Protein AF-A0A379F0K1-F1 (afdb_monomer_lite)

Structure (mmCIF, N/CA/C/O backbone):
data_AF-A0A379F0K1-F1
#
_entry.id   AF-A0A379F0K1-F1
#
loop_
_atom_site.group_PDB
_atom_site.id
_atom_site.type_symbol
_atom_site.label_atom_id
_atom_site.label_alt_id
_atom_site.label_comp_id
_atom_site.label_asym_id
_atom_site.label_entity_id
_atom_site.label_seq_id
_atom_site.pdbx_PDB_ins_code
_atom_site.Cartn_x
_atom_site.Cartn_y
_atom_site.Cartn_z
_atom_site.occupancy
_atom_site.B_iso_or_equiv
_atom_site.auth_seq_id
_atom_site.auth_comp_id
_atom_site.auth_asym_id
_atom_site.auth_atom_id
_atom_site.pdbx_PDB_model_num
ATOM 1 N N . MET A 1 1 ? 32.673 5.054 -20.042 1.00 87.50 1 MET A N 1
ATOM 2 C CA . MET A 1 1 ? 31.838 6.250 -19.763 1.00 87.50 1 MET A CA 1
ATOM 3 C C . MET A 1 1 ? 30.578 6.286 -20.615 1.00 87.50 1 MET A C 1
ATOM 5 O O . MET A 1 1 ? 29.523 6.553 -20.059 1.00 87.50 1 MET A O 1
ATOM 9 N N . GLU A 1 2 ? 30.652 5.997 -21.917 1.00 94.12 2 GLU A N 1
ATOM 10 C CA . GLU A 1 2 ? 29.467 6.034 -22.788 1.00 94.12 2 GLU A CA 1
ATOM 11 C C . GLU A 1 2 ? 28.452 4.917 -22.488 1.00 94.12 2 GLU A C 1
ATOM 13 O O . GLU A 1 2 ? 27.263 5.188 -22.360 1.00 94.12 2 GLU A O 1
ATOM 18 N N . GLU A 1 3 ? 28.918 3.692 -22.228 1.00 95.62 3 GLU A N 1
ATOM 19 C CA . GLU A 1 3 ? 28.054 2.576 -21.804 1.00 95.62 3 GLU A CA 1
ATOM 20 C C . GLU A 1 3 ? 27.286 2.878 -20.507 1.00 95.62 3 GLU A C 1
ATOM 22 O O . GLU A 1 3 ? 26.093 2.604 -20.407 1.00 95.62 3 GLU A O 1
ATOM 27 N N . LEU A 1 4 ? 27.942 3.523 -19.533 1.00 95.69 4 LEU A N 1
ATOM 28 C CA . LEU A 1 4 ? 27.299 3.949 -18.287 1.00 95.69 4 LEU A CA 1
ATOM 29 C C . LEU A 1 4 ? 26.197 4.988 -18.546 1.00 95.69 4 LEU A C 1
ATOM 31 O O . LEU A 1 4 ? 25.116 4.897 -17.970 1.00 95.69 4 LEU A O 1
ATOM 35 N N . ARG A 1 5 ? 26.445 5.965 -19.429 1.00 96.75 5 ARG A N 1
ATOM 36 C CA . ARG A 1 5 ? 25.437 6.971 -19.806 1.00 96.75 5 ARG A CA 1
ATOM 37 C C . ARG A 1 5 ? 24.227 6.327 -20.476 1.00 96.75 5 ARG A C 1
ATOM 39 O O . ARG A 1 5 ? 23.096 6.695 -20.158 1.00 96.75 5 ARG A O 1
ATOM 46 N N . LEU A 1 6 ? 24.459 5.355 -21.357 1.00 97.69 6 LEU A N 1
ATOM 47 C CA . LEU A 1 6 ? 23.393 4.607 -22.015 1.00 97.69 6 LEU A CA 1
ATOM 48 C C . LEU A 1 6 ? 22.556 3.817 -20.998 1.00 97.69 6 LEU A C 1
ATOM 50 O O . LEU A 1 6 ? 21.331 3.919 -21.017 1.00 97.69 6 LEU A O 1
ATOM 54 N N . ALA A 1 7 ? 23.204 3.105 -20.073 1.00 97.38 7 ALA A N 1
ATOM 55 C CA . ALA A 1 7 ? 22.525 2.330 -19.036 1.00 97.38 7 ALA A CA 1
ATOM 56 C C . ALA A 1 7 ? 21.668 3.212 -18.110 1.00 97.38 7 ALA A C 1
ATOM 58 O O . ALA A 1 7 ? 20.513 2.886 -17.837 1.00 97.38 7 ALA A O 1
ATOM 59 N N . ILE A 1 8 ? 22.190 4.368 -17.680 1.00 97.12 8 ILE A N 1
ATOM 60 C CA . ILE A 1 8 ? 21.437 5.330 -16.858 1.00 97.12 8 ILE A CA 1
ATOM 61 C C . ILE A 1 8 ? 20.188 5.819 -17.605 1.00 97.12 8 ILE A C 1
ATOM 63 O O . ILE A 1 8 ? 19.100 5.868 -17.030 1.00 97.12 8 ILE A O 1
ATOM 67 N N . ARG A 1 9 ? 20.313 6.146 -18.897 1.00 96.75 9 ARG A N 1
ATOM 68 C CA . ARG A 1 9 ? 19.177 6.588 -19.716 1.00 96.75 9 ARG A CA 1
ATOM 69 C C . ARG A 1 9 ? 18.109 5.501 -19.842 1.00 96.75 9 ARG A C 1
ATOM 71 O O . ARG A 1 9 ? 16.935 5.776 -19.604 1.00 96.75 9 ARG A O 1
ATOM 78 N N . GLN A 1 10 ? 18.520 4.272 -20.152 1.00 97.19 10 GLN A N 1
ATOM 79 C CA . GLN A 1 10 ? 17.616 3.124 -20.270 1.00 97.19 10 GLN A CA 1
ATOM 80 C C . GLN A 1 10 ? 16.883 2.827 -18.959 1.00 97.19 10 GLN A C 1
ATOM 82 O O . GLN A 1 10 ? 15.694 2.501 -18.983 1.00 97.19 10 GLN A O 1
ATOM 87 N N . TYR A 1 11 ? 17.559 2.981 -17.817 1.00 95.25 11 TYR A N 1
ATOM 88 C CA . TYR A 1 11 ? 16.940 2.849 -16.500 1.00 95.25 11 TYR A CA 1
ATOM 89 C C . TYR A 1 11 ? 15.809 3.868 -16.306 1.00 95.25 11 TYR A C 1
ATOM 91 O O . TYR A 1 11 ? 14.686 3.479 -15.988 1.00 95.25 11 TYR A O 1
ATOM 99 N N . PHE A 1 12 ? 16.060 5.158 -16.555 1.00 94.56 12 PHE A N 1
ATOM 100 C CA . PHE A 1 12 ? 15.032 6.192 -16.388 1.00 94.56 12 PHE A CA 1
ATOM 101 C C . PHE A 1 12 ? 13.875 6.052 -17.385 1.00 94.56 12 PHE A C 1
ATOM 103 O O . PHE A 1 12 ? 12.719 6.252 -17.009 1.00 94.56 12 PHE A O 1
ATOM 110 N N . GLU A 1 13 ? 14.155 5.669 -18.632 1.00 96.06 13 GLU A N 1
ATOM 111 C CA . GLU A 1 13 ? 13.120 5.402 -19.638 1.00 96.06 13 GLU A CA 1
ATOM 112 C C . GLU A 1 13 ? 12.238 4.211 -19.231 1.00 96.06 13 GLU A C 1
ATOM 114 O O . GLU A 1 13 ? 11.009 4.309 -19.272 1.00 96.06 13 GLU A O 1
ATOM 119 N N . SER A 1 14 ? 12.846 3.119 -18.758 1.00 94.38 14 SER A N 1
ATOM 120 C CA . SER A 1 14 ? 12.121 1.936 -18.274 1.00 94.38 14 SER A CA 1
ATOM 121 C C . SER A 1 14 ? 11.299 2.245 -17.026 1.00 94.38 14 SER A C 1
ATOM 123 O O . SER A 1 14 ? 10.134 1.856 -16.943 1.00 94.38 14 SER A O 1
ATOM 125 N N . ARG A 1 15 ? 11.867 3.007 -16.084 1.00 94.00 15 ARG A N 1
ATOM 126 C CA . ARG A 1 15 ? 11.174 3.461 -14.875 1.00 94.00 15 ARG A CA 1
ATOM 127 C C . ARG A 1 15 ? 9.948 4.302 -15.224 1.00 94.00 15 ARG A C 1
ATOM 129 O O . ARG A 1 15 ? 8.859 4.003 -14.746 1.00 94.00 15 ARG A O 1
ATOM 136 N N . LYS A 1 16 ? 10.092 5.300 -16.103 1.00 93.69 16 LYS A N 1
ATOM 137 C CA . LYS A 1 16 ? 8.974 6.144 -16.556 1.00 93.69 16 LYS A CA 1
ATOM 138 C C . LYS A 1 16 ? 7.898 5.326 -17.270 1.00 93.69 16 LYS A C 1
ATOM 140 O O . LYS A 1 16 ? 6.709 5.551 -17.059 1.00 93.69 16 LYS A O 1
ATOM 145 N N . LYS A 1 17 ? 8.303 4.359 -18.099 1.00 94.44 17 LYS A N 1
ATOM 146 C CA . LYS A 1 17 ? 7.371 3.443 -18.765 1.00 94.44 17 LYS A CA 1
ATOM 147 C C . LYS A 1 17 ? 6.559 2.641 -17.747 1.00 94.44 17 LYS A C 1
ATOM 149 O O . LYS A 1 17 ? 5.343 2.581 -17.884 1.00 94.44 17 LYS A O 1
ATOM 154 N N . LEU A 1 18 ? 7.205 2.080 -16.723 1.00 93.94 18 LEU A N 1
ATOM 155 C CA . LEU A 1 18 ? 6.517 1.341 -15.664 1.00 93.94 18 LEU A CA 1
ATOM 156 C C . LEU A 1 18 ? 5.562 2.239 -14.865 1.00 93.94 18 LEU A C 1
ATOM 158 O O . LEU A 1 18 ? 4.419 1.846 -14.656 1.00 93.94 18 LEU A O 1
ATOM 162 N N . GLN A 1 19 ? 5.979 3.456 -14.495 1.00 92.25 19 GLN A N 1
ATOM 163 C CA . GLN A 1 19 ? 5.101 4.423 -13.815 1.00 92.25 19 GLN A CA 1
ATOM 164 C C . GLN A 1 19 ? 3.834 4.692 -14.637 1.00 92.25 19 GLN A C 1
ATOM 166 O O . GLN A 1 19 ? 2.724 4.587 -14.122 1.00 92.25 19 GLN A O 1
ATOM 171 N N . ASN A 1 20 ? 3.991 4.948 -15.938 1.00 92.06 20 ASN A N 1
ATOM 172 C CA . ASN A 1 20 ? 2.857 5.142 -16.839 1.00 92.06 20 ASN A CA 1
ATOM 173 C C . ASN A 1 20 ? 1.964 3.899 -16.934 1.00 92.06 20 ASN A C 1
ATOM 175 O O . ASN A 1 20 ? 0.748 4.042 -17.016 1.00 92.06 20 ASN A O 1
ATOM 179 N N . CYS A 1 21 ? 2.531 2.690 -16.937 1.00 91.56 21 CYS A N 1
ATOM 180 C CA . CYS A 1 21 ? 1.727 1.470 -16.933 1.00 91.56 21 CYS A CA 1
ATOM 181 C C . CYS A 1 21 ? 0.864 1.384 -15.671 1.00 91.56 21 CYS A C 1
ATOM 183 O O . CYS A 1 21 ? -0.341 1.210 -15.798 1.00 91.56 21 CYS A O 1
ATOM 185 N N . LEU A 1 22 ? 1.455 1.559 -14.484 1.00 91.50 22 LEU A N 1
ATOM 186 C CA . LEU A 1 22 ? 0.751 1.450 -13.199 1.00 91.50 22 LEU A CA 1
ATOM 187 C C . LEU A 1 22 ? -0.385 2.471 -13.056 1.00 91.50 22 LEU A C 1
ATOM 189 O O . LEU A 1 22 ? -1.445 2.136 -12.537 1.00 91.50 22 LEU A O 1
ATOM 193 N N . LEU A 1 23 ? -0.193 3.696 -13.554 1.00 87.81 23 LEU A N 1
ATOM 194 C CA . LEU A 1 23 ? -1.220 4.745 -13.527 1.00 87.81 23 LEU A CA 1
ATOM 195 C C . LEU A 1 23 ? -2.458 4.417 -14.374 1.00 87.81 23 LEU A C 1
ATOM 197 O O . LEU A 1 23 ? -3.533 4.932 -14.089 1.00 87.81 23 LEU A O 1
ATOM 201 N N . ASN A 1 24 ? -2.318 3.571 -15.396 1.00 87.50 24 ASN A N 1
ATOM 202 C CA . ASN A 1 24 ? -3.386 3.254 -16.346 1.00 87.50 24 ASN A CA 1
ATOM 203 C C . ASN A 1 24 ? -4.020 1.870 -16.114 1.00 87.50 24 ASN A C 1
ATOM 205 O O . ASN A 1 24 ? -4.763 1.386 -16.968 1.00 87.50 24 ASN A O 1
ATOM 209 N N . ILE A 1 25 ? -3.713 1.198 -14.999 1.00 87.56 25 ILE A N 1
ATOM 210 C CA . ILE A 1 25 ? -4.288 -0.118 -14.699 1.00 87.56 25 ILE A CA 1
ATOM 211 C C . ILE A 1 25 ? -5.760 0.028 -14.307 1.00 87.56 25 ILE A C 1
ATOM 213 O O . ILE A 1 25 ? -6.097 0.633 -13.294 1.00 87.56 25 ILE A O 1
ATOM 217 N N . GLU A 1 26 ? -6.640 -0.621 -15.072 1.00 81.94 26 GLU A N 1
ATOM 218 C CA . GLU A 1 26 ? -8.037 -0.825 -14.692 1.00 81.94 26 GLU A CA 1
ATOM 219 C C . GLU A 1 26 ? -8.163 -2.095 -13.829 1.00 81.94 26 GLU A C 1
ATOM 221 O O . GLU A 1 26 ? -8.203 -3.228 -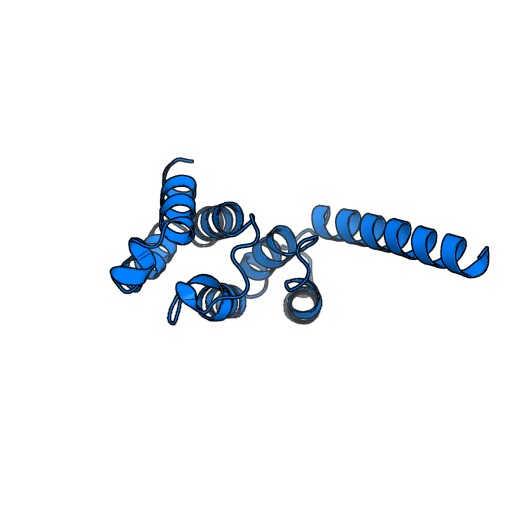14.326 1.00 81.94 26 GLU A O 1
ATOM 226 N N . THR A 1 27 ? -8.253 -1.918 -12.510 1.00 75.25 27 THR A N 1
ATOM 227 C CA . THR A 1 27 ? -8.289 -3.013 -11.516 1.00 75.25 27 THR A CA 1
ATOM 228 C C . THR A 1 27 ? -9.480 -3.966 -11.684 1.00 75.25 27 THR A C 1
ATOM 230 O O . THR A 1 27 ? -9.401 -5.134 -11.302 1.00 75.25 27 THR A O 1
ATOM 233 N N . ASN A 1 28 ? -10.560 -3.513 -12.326 1.00 73.81 28 ASN A N 1
ATOM 234 C CA . ASN A 1 28 ? -11.774 -4.301 -12.564 1.00 73.81 28 ASN A CA 1
ATOM 235 C C . ASN A 1 28 ? -11.638 -5.353 -13.682 1.00 73.81 28 ASN A C 1
ATOM 237 O O . ASN A 1 28 ? -12.473 -6.251 -13.764 1.00 73.81 28 ASN A O 1
ATOM 241 N N . LYS A 1 29 ? -10.626 -5.245 -14.554 1.00 69.56 29 LYS A N 1
ATOM 242 C CA . LYS A 1 29 ? -10.467 -6.098 -15.752 1.00 69.56 29 LYS A CA 1
ATOM 243 C C . LYS A 1 29 ? -9.196 -6.952 -15.745 1.00 69.56 29 LYS A C 1
ATOM 245 O O . LYS A 1 29 ? -8.906 -7.617 -16.736 1.00 69.56 29 LYS A O 1
ATOM 250 N N . THR A 1 30 ? -8.430 -6.920 -14.658 1.00 74.81 30 THR A N 1
ATOM 251 C CA . THR A 1 30 ? -7.091 -7.521 -14.599 1.00 74.81 30 THR A CA 1
ATOM 252 C C . THR A 1 30 ? -7.099 -8.836 -13.818 1.00 74.81 30 THR A C 1
ATOM 254 O O . THR A 1 30 ? -7.839 -8.970 -12.843 1.00 74.81 30 THR A O 1
ATOM 257 N N . ASP A 1 31 ? -6.258 -9.796 -14.221 1.00 81.12 31 ASP A N 1
ATOM 258 C CA . ASP A 1 31 ? -5.956 -10.973 -13.398 1.00 81.12 31 ASP A CA 1
ATOM 259 C C . ASP A 1 31 ? -5.296 -10.517 -12.091 1.00 81.12 31 ASP A C 1
ATOM 261 O O . ASP A 1 31 ? -4.127 -10.119 -12.049 1.00 81.12 31 ASP A O 1
ATOM 265 N N . LYS A 1 32 ? -6.090 -10.539 -11.020 1.00 82.88 32 LYS A N 1
ATOM 266 C CA . LYS A 1 32 ? -5.701 -10.011 -9.715 1.00 82.88 32 LYS A CA 1
ATOM 267 C C . LYS A 1 32 ? -4.536 -10.783 -9.099 1.00 82.88 32 LYS A C 1
ATOM 269 O O . LYS A 1 32 ? -3.727 -10.167 -8.411 1.00 82.88 32 LYS A O 1
ATOM 274 N N . ALA A 1 33 ? -4.425 -12.089 -9.352 1.00 80.75 33 ALA A N 1
ATOM 275 C CA . ALA A 1 33 ? -3.386 -12.920 -8.752 1.00 80.75 33 ALA A CA 1
ATOM 276 C C . ALA A 1 33 ? -2.012 -12.587 -9.350 1.00 80.75 33 ALA A C 1
ATOM 278 O O . ALA A 1 33 ? -1.114 -12.160 -8.622 1.00 80.75 33 ALA A O 1
ATOM 279 N N . ALA A 1 34 ? -1.885 -12.663 -10.677 1.00 83.44 34 ALA A N 1
ATOM 280 C CA . ALA A 1 34 ? -0.637 -12.359 -11.382 1.00 83.44 34 ALA A CA 1
ATOM 281 C C . ALA A 1 34 ? -0.186 -10.899 -11.183 1.00 83.44 34 ALA A C 1
ATOM 283 O O . ALA A 1 34 ? 1.008 -10.612 -11.030 1.00 83.44 34 ALA A O 1
ATOM 284 N N . LEU A 1 35 ? -1.143 -9.963 -11.150 1.00 88.00 35 LEU A N 1
ATOM 285 C CA . LEU A 1 35 ? -0.840 -8.567 -10.858 1.00 88.00 35 LEU A CA 1
ATOM 286 C C . LEU A 1 35 ? -0.329 -8.405 -9.420 1.00 88.00 35 LEU A C 1
ATOM 288 O O . LEU A 1 35 ? 0.689 -7.747 -9.228 1.00 88.00 35 LEU A O 1
ATOM 292 N N . SER A 1 36 ? -0.960 -9.041 -8.427 1.00 89.25 36 SER A N 1
ATOM 293 C CA . SER A 1 36 ? -0.530 -8.926 -7.026 1.00 89.25 36 SER A CA 1
ATOM 294 C C . SER A 1 36 ? 0.916 -9.381 -6.800 1.00 89.25 36 SER A C 1
ATOM 296 O O . SER A 1 36 ? 1.682 -8.665 -6.158 1.00 89.25 36 SER A O 1
ATOM 298 N N . GLU A 1 37 ? 1.336 -10.500 -7.399 1.00 90.62 37 GLU A N 1
ATOM 299 C CA . GLU A 1 37 ? 2.724 -10.977 -7.317 1.00 90.62 37 GLU A CA 1
ATOM 300 C C . GLU A 1 37 ? 3.708 -9.959 -7.902 1.00 90.62 37 GLU A C 1
ATOM 302 O O . GLU A 1 37 ? 4.748 -9.671 -7.309 1.00 90.62 37 GLU A O 1
ATOM 307 N N . SER A 1 38 ? 3.349 -9.355 -9.037 1.00 91.81 38 SER A N 1
ATOM 308 C CA . SER A 1 38 ? 4.170 -8.336 -9.695 1.00 91.81 38 SER A CA 1
ATOM 309 C C . SER A 1 38 ? 4.287 -7.059 -8.856 1.00 91.81 38 SER A C 1
ATOM 311 O O . SER A 1 38 ? 5.367 -6.475 -8.766 1.00 91.81 38 SER A O 1
ATOM 313 N N . LEU A 1 39 ? 3.197 -6.632 -8.210 1.00 94.19 39 LEU A N 1
ATOM 314 C CA . LEU A 1 39 ? 3.178 -5.446 -7.349 1.00 94.19 39 LEU A CA 1
ATOM 315 C C . LEU A 1 39 ? 4.062 -5.629 -6.108 1.00 94.19 39 LEU A C 1
ATOM 317 O O . LEU A 1 39 ? 4.780 -4.706 -5.724 1.00 94.19 39 LEU A O 1
ATOM 321 N N . LEU A 1 40 ? 4.099 -6.831 -5.526 1.00 92.12 40 LEU A N 1
ATOM 322 C CA . LEU A 1 40 ? 4.963 -7.141 -4.379 1.00 92.12 40 LEU A CA 1
ATOM 323 C C . LEU A 1 40 ? 6.460 -7.048 -4.686 1.00 92.12 40 LEU A C 1
ATOM 325 O O . LEU A 1 40 ? 7.258 -6.796 -3.782 1.00 92.12 40 LEU A O 1
ATOM 329 N N . LEU A 1 41 ? 6.861 -7.227 -5.945 1.00 91.50 41 LEU A N 1
ATOM 330 C CA . LEU A 1 41 ? 8.259 -7.059 -6.347 1.00 91.50 41 LEU A CA 1
ATOM 331 C C . LEU A 1 41 ? 8.689 -5.588 -6.328 1.00 91.50 41 LEU A C 1
ATOM 333 O O . LEU A 1 41 ? 9.858 -5.299 -6.071 1.00 91.50 41 LEU A O 1
ATOM 337 N N . ILE A 1 42 ? 7.758 -4.666 -6.586 1.00 91.94 42 ILE A N 1
ATOM 338 C CA . ILE A 1 42 ? 8.056 -3.238 -6.764 1.00 91.94 42 ILE A CA 1
ATOM 339 C C . ILE A 1 42 ? 7.622 -2.362 -5.590 1.00 91.94 42 ILE A C 1
ATOM 341 O O . ILE A 1 42 ? 8.129 -1.253 -5.473 1.00 91.94 42 ILE A O 1
ATOM 345 N N . ILE A 1 43 ? 6.761 -2.850 -4.689 1.00 90.50 43 ILE A N 1
ATOM 346 C CA . ILE A 1 43 ? 6.282 -2.093 -3.515 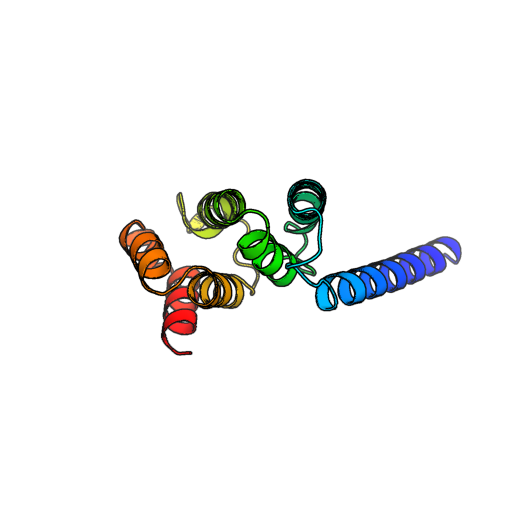1.00 90.50 43 ILE A CA 1
ATOM 347 C C . ILE A 1 43 ? 7.423 -1.607 -2.609 1.00 90.50 43 ILE A C 1
ATOM 349 O O . ILE A 1 43 ? 7.294 -0.643 -1.875 1.00 90.50 43 ILE A O 1
ATOM 353 N N . ASN A 1 44 ? 8.579 -2.263 -2.684 1.00 86.06 44 ASN A N 1
ATOM 354 C CA . ASN A 1 44 ? 9.769 -1.924 -1.916 1.00 86.06 44 ASN A CA 1
ATOM 355 C C . ASN A 1 44 ? 10.612 -0.786 -2.529 1.00 86.06 44 ASN A C 1
ATOM 357 O O . ASN A 1 44 ? 11.578 -0.332 -1.902 1.00 86.06 44 ASN A O 1
ATOM 361 N N . ASP A 1 45 ? 10.305 -0.358 -3.750 1.00 88.31 45 ASP A N 1
ATOM 362 C CA . ASP A 1 45 ? 10.950 0.771 -4.409 1.00 88.31 45 ASP A CA 1
ATOM 363 C C . ASP A 1 45 ? 10.125 2.037 -4.156 1.00 88.31 45 ASP A C 1
ATOM 365 O O . ASP A 1 45 ? 8.973 2.137 -4.570 1.00 88.31 45 ASP A O 1
ATOM 369 N N . SER A 1 46 ? 10.748 3.038 -3.532 1.00 85.25 46 SER A N 1
ATOM 370 C CA . SER A 1 46 ? 10.104 4.309 -3.163 1.00 85.25 46 SER A CA 1
ATOM 371 C C . SER A 1 46 ? 9.569 5.116 -4.352 1.00 85.25 46 SER A C 1
ATOM 373 O O . SER A 1 46 ? 8.983 6.168 -4.172 1.00 85.25 46 SER A O 1
ATOM 375 N N . SER A 1 47 ? 9.853 4.703 -5.584 1.00 87.31 47 SER A N 1
ATOM 376 C CA . SER A 1 47 ? 9.327 5.319 -6.805 1.00 87.31 47 SER A CA 1
ATOM 377 C C . SER A 1 47 ? 7.941 4.816 -7.192 1.00 87.31 47 SER A C 1
ATOM 379 O O . SER A 1 47 ? 7.332 5.378 -8.108 1.00 87.31 47 SER A O 1
ATOM 381 N N . PHE A 1 48 ? 7.538 3.692 -6.604 1.00 91.44 48 PHE A N 1
ATOM 382 C CA . PHE A 1 48 ? 6.361 2.916 -6.966 1.00 91.44 48 PHE A CA 1
ATOM 383 C C . PHE A 1 48 ? 5.544 2.489 -5.747 1.00 91.44 48 PHE A C 1
ATOM 385 O O . PHE A 1 48 ? 4.480 1.918 -5.941 1.00 91.44 48 PHE A O 1
ATOM 392 N N . GLU A 1 49 ? 6.035 2.726 -4.532 1.00 91.44 49 GLU A N 1
ATOM 393 C CA . GLU A 1 49 ? 5.512 2.171 -3.285 1.00 91.44 49 GLU A CA 1
ATOM 394 C C . GLU A 1 49 ? 4.026 2.482 -3.073 1.00 91.44 49 GLU A C 1
ATOM 396 O O . GLU A 1 49 ? 3.232 1.539 -3.055 1.00 91.44 49 GLU A O 1
ATOM 401 N N . ALA A 1 50 ? 3.623 3.756 -3.040 1.00 92.19 50 ALA A N 1
ATOM 402 C CA . ALA A 1 50 ? 2.225 4.164 -2.894 1.00 92.19 50 ALA A CA 1
ATOM 403 C C . ALA A 1 50 ? 1.351 3.574 -3.996 1.00 92.19 50 ALA A C 1
ATOM 405 O O . ALA A 1 50 ? 0.376 2.883 -3.717 1.00 92.19 50 ALA A O 1
ATOM 406 N N . LYS A 1 51 ? 1.736 3.755 -5.267 1.00 94.00 51 LYS A N 1
ATOM 407 C CA . LYS A 1 51 ? 0.899 3.276 -6.376 1.00 94.00 51 LYS A CA 1
ATOM 408 C C . LYS A 1 51 ? 0.787 1.751 -6.404 1.00 94.00 51 LYS A C 1
ATOM 410 O O . LYS A 1 51 ? -0.260 1.209 -6.751 1.00 94.00 51 LYS A O 1
ATOM 415 N N . ALA A 1 52 ? 1.856 1.038 -6.057 1.00 94.38 52 ALA A N 1
ATOM 416 C CA . ALA A 1 52 ? 1.833 -0.414 -5.957 1.00 94.38 52 ALA A CA 1
ATOM 417 C C . ALA A 1 52 ? 0.970 -0.878 -4.779 1.00 94.38 52 ALA A C 1
ATOM 419 O O . ALA A 1 52 ? 0.256 -1.872 -4.907 1.00 94.38 52 ALA A O 1
ATOM 420 N N . PHE A 1 53 ? 1.006 -0.149 -3.663 1.00 95.00 53 PHE A N 1
ATOM 421 C CA . PHE A 1 53 ? 0.169 -0.401 -2.500 1.00 95.00 53 PHE A CA 1
ATOM 422 C C . PHE A 1 53 ? -1.319 -0.163 -2.785 1.00 95.00 53 PHE A C 1
ATOM 424 O O . PHE A 1 53 ? -2.123 -1.056 -2.524 1.00 95.00 53 PHE A O 1
ATOM 431 N N . GLU A 1 54 ? -1.680 0.969 -3.393 1.00 95.38 54 GLU A N 1
ATOM 432 C CA . GLU A 1 54 ? -3.040 1.290 -3.850 1.00 95.38 54 GLU A CA 1
ATOM 433 C C . GLU A 1 54 ? -3.609 0.158 -4.719 1.00 95.38 54 GLU A C 1
ATOM 435 O O . GLU A 1 54 ? -4.687 -0.386 -4.469 1.00 95.38 54 GLU A O 1
ATOM 440 N N . LEU A 1 55 ? -2.842 -0.276 -5.725 1.00 94.88 55 LEU A N 1
ATOM 441 C CA . LEU A 1 55 ? -3.252 -1.370 -6.601 1.00 94.88 55 LEU A CA 1
ATOM 442 C C . LEU A 1 55 ? -3.373 -2.697 -5.838 1.00 94.88 55 LEU A C 1
ATOM 444 O O . LEU A 1 55 ? -4.312 -3.456 -6.091 1.00 94.88 55 LEU A O 1
ATOM 448 N N . LEU A 1 56 ? -2.483 -2.961 -4.875 1.00 95.25 56 LEU A N 1
ATOM 449 C CA . LEU A 1 56 ? -2.576 -4.136 -4.009 1.00 95.25 56 LEU A CA 1
ATOM 450 C C . LEU A 1 56 ? -3.844 -4.121 -3.156 1.00 95.25 56 LEU A C 1
ATOM 452 O O . LEU A 1 56 ? -4.450 -5.178 -3.009 1.00 95.25 56 LEU A O 1
ATOM 456 N N . LEU A 1 57 ? -4.311 -2.970 -2.665 1.00 95.31 57 LEU A N 1
ATOM 457 C CA . LEU A 1 57 ? -5.585 -2.879 -1.937 1.00 95.31 57 LEU A CA 1
ATOM 458 C C . LEU A 1 57 ? -6.764 -3.368 -2.794 1.00 95.31 57 LEU A C 1
ATOM 460 O O . LEU A 1 57 ? -7.652 -4.057 -2.290 1.00 95.31 57 LEU A O 1
ATOM 464 N N . HIS A 1 58 ? -6.749 -3.093 -4.102 1.00 92.56 58 HIS A N 1
ATOM 465 C CA . HIS A 1 58 ? -7.789 -3.541 -5.034 1.00 92.56 58 HIS A CA 1
ATOM 466 C C . HIS A 1 58 ? -7.659 -5.006 -5.482 1.00 92.56 58 HIS A C 1
ATOM 468 O O . HIS A 1 58 ? -8.669 -5.669 -5.773 1.00 92.56 58 HIS A O 1
ATOM 474 N N . THR A 1 59 ? -6.430 -5.512 -5.603 1.00 92.06 59 THR A N 1
ATOM 475 C CA . THR A 1 59 ? -6.174 -6.863 -6.125 1.00 92.06 59 THR A CA 1
ATOM 476 C C . THR A 1 59 ? -6.075 -7.918 -5.031 1.00 92.06 59 THR A C 1
ATOM 478 O O . THR A 1 59 ? -6.526 -9.041 -5.238 1.00 92.06 59 THR A O 1
ATOM 481 N N . ASN A 1 60 ? -5.489 -7.571 -3.884 1.00 93.81 60 ASN A N 1
ATOM 482 C CA . ASN A 1 60 ? -5.209 -8.461 -2.761 1.00 93.81 60 ASN A CA 1
ATOM 483 C C . ASN A 1 60 ? -5.089 -7.663 -1.443 1.00 93.81 60 ASN A C 1
ATOM 485 O O . ASN A 1 60 ? -3.994 -7.392 -0.942 1.00 93.81 60 ASN A O 1
ATOM 489 N N . ALA A 1 61 ? -6.240 -7.286 -0.882 1.00 93.88 61 ALA A N 1
ATOM 490 C CA . ALA A 1 61 ? -6.315 -6.463 0.324 1.00 93.88 61 ALA A CA 1
ATOM 491 C C . ALA A 1 61 ? -5.629 -7.099 1.545 1.00 93.88 61 ALA A C 1
ATOM 493 O O . ALA A 1 61 ? -5.050 -6.382 2.359 1.00 93.88 61 ALA A O 1
ATOM 494 N N . ASP A 1 62 ? -5.666 -8.427 1.681 1.00 94.44 62 ASP A N 1
ATOM 495 C CA . ASP A 1 62 ? -5.034 -9.125 2.806 1.00 94.44 62 ASP A CA 1
ATOM 496 C C . ASP A 1 62 ? -3.514 -8.960 2.783 1.00 94.44 62 ASP A C 1
ATOM 498 O O . ASP A 1 62 ? -2.881 -8.711 3.812 1.00 94.44 62 ASP A O 1
ATOM 502 N N . GLU A 1 63 ? -2.926 -9.021 1.593 1.00 94.12 63 GLU A N 1
ATOM 503 C CA . GLU A 1 63 ? -1.499 -8.821 1.415 1.00 94.12 63 GLU A CA 1
ATOM 504 C C . GLU A 1 63 ? -1.096 -7.350 1.611 1.00 94.12 63 GLU A C 1
ATOM 506 O O . GLU A 1 63 ? -0.092 -7.079 2.270 1.00 94.12 63 GLU A O 1
ATOM 511 N N . ALA A 1 64 ? -1.910 -6.391 1.155 1.00 95.25 64 ALA A N 1
ATOM 512 C CA . ALA A 1 64 ? -1.706 -4.973 1.462 1.00 95.25 64 ALA A CA 1
ATOM 513 C C . ALA A 1 64 ? -1.746 -4.717 2.983 1.00 95.25 64 ALA A C 1
ATOM 515 O O . ALA A 1 64 ? -0.828 -4.119 3.552 1.00 95.25 64 ALA A O 1
ATOM 516 N N . LYS A 1 65 ? -2.756 -5.259 3.682 1.00 95.44 65 LYS A N 1
ATOM 517 C CA . LYS A 1 65 ? -2.865 -5.210 5.151 1.00 95.44 65 LYS A CA 1
ATOM 518 C C . LYS A 1 65 ? -1.633 -5.798 5.827 1.00 95.44 65 LYS A C 1
ATOM 520 O O . LYS A 1 65 ? -1.129 -5.220 6.791 1.00 95.44 65 LYS A O 1
ATOM 525 N N . ARG A 1 66 ? -1.141 -6.939 5.343 1.00 93.12 66 ARG A N 1
ATOM 526 C CA . ARG A 1 66 ? 0.070 -7.578 5.865 1.00 93.12 66 ARG A CA 1
ATOM 527 C C . ARG A 1 66 ? 1.296 -6.691 5.656 1.00 93.12 66 ARG A C 1
ATOM 529 O O . ARG A 1 66 ? 2.073 -6.516 6.592 1.00 93.12 66 ARG A O 1
ATOM 536 N N . HIS A 1 67 ? 1.448 -6.112 4.468 1.00 91.81 67 HIS A N 1
ATOM 537 C CA . HIS A 1 67 ? 2.581 -5.265 4.112 1.00 91.81 67 HIS A CA 1
ATOM 538 C C . HIS A 1 67 ? 2.676 -4.025 5.010 1.00 91.81 67 HIS A C 1
ATOM 540 O O . HIS A 1 67 ? 3.689 -3.833 5.685 1.00 91.81 67 HIS A O 1
ATOM 546 N N . ILE A 1 68 ? 1.613 -3.215 5.080 1.00 91.88 68 ILE A N 1
ATOM 547 C CA . ILE A 1 68 ? 1.636 -1.975 5.870 1.00 91.88 68 ILE A CA 1
ATOM 548 C C . ILE A 1 68 ? 1.844 -2.262 7.362 1.00 91.88 68 ILE A C 1
ATOM 550 O O . ILE A 1 68 ? 2.597 -1.565 8.042 1.00 91.88 68 ILE A O 1
ATOM 554 N N . ASN A 1 69 ? 1.276 -3.359 7.869 1.00 90.69 69 ASN A N 1
ATOM 555 C CA . ASN A 1 69 ? 1.523 -3.784 9.239 1.00 90.69 69 ASN A CA 1
ATOM 556 C C . ASN A 1 69 ? 2.991 -4.138 9.473 1.00 90.69 69 ASN A C 1
ATOM 558 O O . ASN A 1 69 ? 3.617 -3.544 10.346 1.00 90.69 69 ASN A O 1
ATOM 562 N N . LEU A 1 70 ? 3.560 -5.057 8.695 1.00 87.81 70 LEU A N 1
ATOM 563 C CA . LEU A 1 70 ? 4.920 -5.545 8.931 1.00 87.81 70 LEU A CA 1
ATOM 564 C C . LEU A 1 70 ? 5.977 -4.447 8.784 1.00 87.81 70 LEU A C 1
ATOM 566 O O . LEU A 1 70 ? 6.884 -4.355 9.610 1.00 87.81 70 LEU A O 1
ATOM 570 N N . PHE A 1 71 ? 5.863 -3.610 7.754 1.00 87.12 71 PHE A N 1
ATOM 571 C CA . PHE A 1 71 ? 6.915 -2.649 7.427 1.00 87.12 71 PHE A CA 1
ATOM 572 C C . PHE A 1 71 ? 6.728 -1.292 8.104 1.00 87.12 71 PHE A C 1
ATOM 574 O O . PHE A 1 71 ? 7.725 -0.672 8.466 1.00 87.12 71 PHE A O 1
ATOM 581 N N . TYR A 1 72 ? 5.488 -0.866 8.376 1.00 88.44 72 TYR A N 1
ATOM 582 C CA . TYR A 1 72 ? 5.202 0.500 8.835 1.00 88.44 72 TYR A CA 1
ATOM 583 C C . TYR A 1 72 ? 4.583 0.583 10.222 1.00 88.44 72 TYR A C 1
ATOM 585 O O . TYR A 1 72 ? 5.011 1.414 11.024 1.00 88.44 72 TYR A O 1
ATOM 593 N N . LEU A 1 73 ? 3.712 -0.355 10.608 1.00 89.00 73 LEU A N 1
ATOM 594 C CA . LEU A 1 73 ? 2.902 -0.180 11.822 1.00 89.00 73 LEU A CA 1
ATOM 595 C C . LEU A 1 73 ? 3.240 -1.102 13.010 1.00 89.00 73 LEU A C 1
ATOM 597 O O . LEU A 1 73 ? 3.110 -0.669 14.148 1.00 89.00 73 LEU A O 1
ATOM 601 N N . GLN A 1 74 ? 3.734 -2.326 12.798 1.00 87.62 74 GLN A N 1
ATOM 602 C CA . GLN A 1 74 ? 4.066 -3.303 13.854 1.00 87.62 74 GLN A CA 1
ATOM 603 C C . GLN A 1 74 ? 5.532 -3.242 14.302 1.00 87.62 74 GLN A C 1
ATOM 605 O O . GLN A 1 74 ? 6.410 -2.903 13.516 1.00 87.62 74 GLN A O 1
ATOM 610 N N . GLY A 1 75 ? 5.817 -3.622 15.549 1.00 86.19 75 GLY A N 1
ATOM 611 C CA . GLY A 1 75 ? 7.173 -3.586 16.112 1.00 86.19 75 GLY A CA 1
ATOM 612 C C . GLY A 1 75 ? 7.615 -2.181 16.536 1.00 86.19 75 GLY A C 1
ATOM 613 O O . GLY A 1 75 ? 6.830 -1.237 16.481 1.00 86.19 75 GLY A O 1
ATOM 614 N N . SER A 1 76 ? 8.868 -2.044 16.980 1.00 85.50 76 SER A N 1
ATOM 615 C CA . SER A 1 76 ? 9.409 -0.762 17.451 1.00 85.50 76 SER A CA 1
ATOM 616 C C . SER A 1 76 ? 9.601 0.202 16.273 1.00 85.50 76 SER A C 1
ATOM 618 O O . SER A 1 76 ? 10.395 -0.096 15.376 1.00 85.50 76 SER A O 1
ATOM 620 N N . PRO A 1 77 ? 8.921 1.364 16.251 1.00 83.25 77 PRO A N 1
ATOM 621 C CA . PRO A 1 77 ? 9.074 2.332 15.171 1.00 83.25 77 PRO A CA 1
ATOM 622 C C . PRO A 1 77 ? 10.502 2.884 15.093 1.00 83.25 77 PRO A C 1
ATOM 624 O O . PRO A 1 77 ? 11.000 3.128 14.003 1.00 83.25 77 PRO A O 1
ATOM 627 N N . GLN A 1 78 ? 11.223 2.978 16.213 1.00 82.19 78 GLN A N 1
ATOM 628 C CA . GLN A 1 78 ? 12.611 3.456 16.240 1.00 82.19 78 GLN A CA 1
ATOM 629 C C . GLN A 1 78 ? 13.588 2.543 15.479 1.00 82.19 78 GLN A C 1
ATOM 631 O O . GLN A 1 78 ? 14.674 2.980 15.108 1.00 82.19 78 GLN A O 1
ATOM 636 N N . GLN A 1 79 ? 13.221 1.279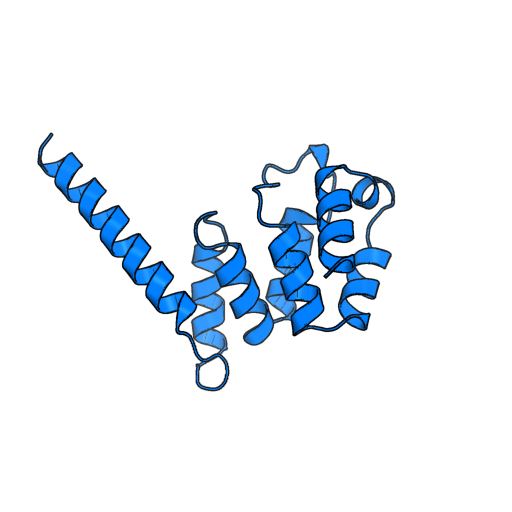 15.254 1.00 83.31 79 GLN A N 1
ATOM 637 C CA . GLN A 1 79 ? 14.050 0.291 14.558 1.00 83.31 79 GLN A CA 1
ATOM 638 C C . GLN A 1 79 ? 13.732 0.190 13.060 1.00 83.31 79 GLN A C 1
ATOM 640 O O . GLN A 1 79 ? 14.365 -0.590 12.345 1.00 83.31 79 GLN A O 1
ATOM 645 N N . LYS A 1 80 ? 12.752 0.952 12.565 1.00 75.81 80 LYS A N 1
ATOM 646 C CA . LYS A 1 80 ? 12.306 0.852 11.176 1.00 75.81 80 LYS A CA 1
ATOM 647 C C . LYS A 1 80 ? 13.203 1.663 10.261 1.00 75.81 80 LYS A C 1
ATOM 649 O O . LYS A 1 80 ? 13.413 2.856 10.446 1.00 75.81 80 LYS A O 1
ATOM 654 N N . THR A 1 81 ? 13.688 1.001 9.218 1.00 66.50 81 THR A N 1
ATOM 655 C CA . THR A 1 81 ? 14.484 1.615 8.148 1.00 66.50 81 THR A CA 1
ATOM 656 C C . THR A 1 81 ? 13.636 2.415 7.159 1.00 66.50 81 THR A C 1
ATOM 658 O O . THR A 1 81 ? 14.186 3.175 6.361 1.00 66.50 81 THR A O 1
ATOM 661 N N . ARG A 1 82 ? 12.306 2.257 7.195 1.00 62.16 82 ARG A N 1
ATOM 662 C CA . ARG A 1 82 ? 11.363 2.906 6.285 1.00 62.16 82 ARG A CA 1
ATOM 663 C C . ARG A 1 82 ? 10.306 3.710 7.029 1.00 62.16 82 ARG A C 1
ATOM 665 O O . ARG A 1 82 ? 9.353 3.164 7.564 1.00 62.16 82 ARG A O 1
ATOM 672 N N . PHE A 1 83 ? 10.468 5.023 6.948 1.00 64.38 83 PHE A N 1
ATOM 673 C CA . PHE A 1 83 ? 9.380 6.001 6.970 1.00 64.38 83 PHE A CA 1
ATOM 674 C C . PHE A 1 83 ? 9.575 6.938 5.778 1.00 64.38 83 PHE A C 1
ATOM 676 O O . PHE A 1 83 ? 9.683 8.154 5.921 1.00 64.38 83 PHE A O 1
ATOM 683 N N . LYS A 1 84 ? 9.781 6.360 4.590 1.00 58.72 84 LYS A N 1
ATOM 684 C CA . LYS A 1 84 ? 9.941 7.156 3.377 1.00 58.72 84 LYS A CA 1
ATOM 685 C C . LYS A 1 84 ? 8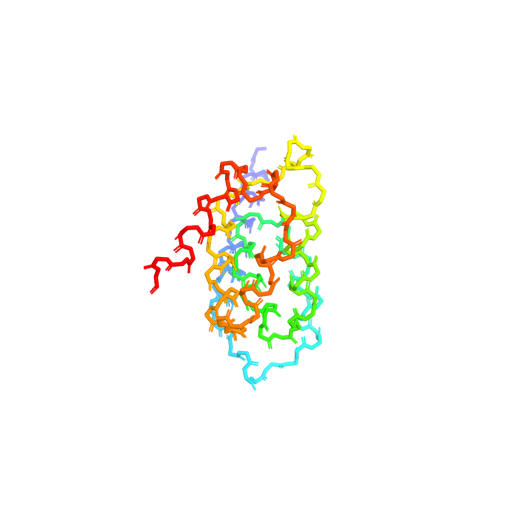.559 7.630 2.947 1.00 58.72 84 LYS A C 1
ATOM 687 O O . LYS A 1 84 ? 7.843 6.852 2.350 1.00 58.72 84 LYS A O 1
ATOM 692 N N . GLY A 1 85 ? 8.220 8.861 3.322 1.00 61.62 85 GLY A N 1
ATOM 693 C CA . GLY A 1 85 ? 7.367 9.841 2.629 1.00 61.62 85 GLY A CA 1
ATOM 694 C C . GLY A 1 85 ? 6.028 9.458 1.987 1.00 61.62 85 GLY A C 1
ATOM 695 O O . GLY A 1 85 ? 5.459 10.336 1.361 1.00 61.62 85 GLY A O 1
ATOM 696 N N . GLU A 1 86 ? 5.552 8.221 2.080 1.00 84.88 86 GLU A N 1
ATOM 697 C CA . GLU A 1 86 ? 4.304 7.793 1.437 1.00 84.88 86 GLU A CA 1
ATOM 698 C C . GLU A 1 86 ? 3.388 7.024 2.397 1.00 84.88 86 GLU A C 1
ATOM 700 O O . GLU A 1 86 ? 2.353 6.519 1.983 1.00 84.88 86 GLU A O 1
ATOM 705 N N . LEU A 1 87 ? 3.732 6.918 3.690 1.00 91.06 87 LEU A N 1
ATOM 706 C CA . LEU A 1 87 ? 2.865 6.247 4.669 1.00 91.06 87 LEU A CA 1
ATOM 707 C C . LEU A 1 87 ? 1.536 6.993 4.860 1.00 91.06 87 LEU A C 1
ATOM 709 O O . LEU A 1 87 ? 0.509 6.360 5.072 1.00 91.06 87 LEU A O 1
ATOM 713 N N . ASP A 1 88 ? 1.572 8.318 4.802 1.00 91.75 88 ASP A N 1
ATOM 714 C CA . ASP A 1 88 ? 0.409 9.204 4.787 1.00 91.75 88 ASP A CA 1
ATOM 715 C C . ASP A 1 88 ? -0.511 8.895 3.600 1.00 91.75 88 ASP A C 1
ATOM 717 O O . ASP A 1 88 ? -1.681 8.580 3.808 1.00 91.75 88 ASP A O 1
ATOM 721 N N . ILE A 1 89 ? 0.044 8.859 2.385 1.00 92.69 89 ILE A N 1
ATOM 722 C CA . ILE A 1 89 ? -0.674 8.509 1.151 1.00 92.69 89 ILE A CA 1
ATOM 723 C C . ILE A 1 89 ? -1.225 7.081 1.239 1.00 92.69 89 ILE A C 1
ATOM 725 O O . ILE A 1 89 ? -2.401 6.848 0.988 1.00 92.69 89 ILE A O 1
ATOM 729 N N . MET A 1 90 ? -0.405 6.115 1.661 1.00 94.69 90 MET A N 1
ATOM 730 C CA . MET A 1 90 ? -0.816 4.716 1.796 1.00 94.69 90 MET A CA 1
ATOM 731 C C . MET A 1 90 ? -1.934 4.535 2.829 1.00 94.69 90 MET A C 1
ATOM 733 O O . MET A 1 90 ? -2.806 3.688 2.642 1.00 94.69 90 MET A O 1
ATOM 737 N N . LEU A 1 91 ? -1.911 5.275 3.942 1.00 95.44 91 LEU A N 1
ATOM 738 C CA . LEU A 1 91 ? -2.980 5.223 4.941 1.00 95.44 91 LEU A CA 1
ATOM 739 C C . LEU A 1 91 ? -4.261 5.891 4.441 1.00 95.44 91 LEU A C 1
ATOM 741 O O . LEU A 1 91 ? -5.341 5.378 4.748 1.00 95.44 91 LEU A O 1
ATOM 745 N N . ASP A 1 92 ? -4.157 6.965 3.658 1.00 95.62 92 ASP A N 1
ATOM 746 C CA . ASP A 1 92 ? -5.321 7.554 3.001 1.00 95.62 92 ASP A CA 1
ATOM 747 C C . ASP A 1 92 ? -5.932 6.589 1.973 1.00 95.62 92 ASP A C 1
ATOM 749 O O . ASP A 1 92 ? -7.107 6.241 2.095 1.00 95.62 92 ASP A O 1
ATOM 753 N N . ASP A 1 93 ? -5.126 6.015 1.073 1.00 95.81 93 ASP A N 1
ATOM 754 C CA . ASP A 1 93 ? -5.564 4.988 0.117 1.00 95.81 93 ASP A CA 1
ATOM 755 C C . ASP A 1 93 ? -6.224 3.799 0.833 1.00 95.81 93 ASP A C 1
ATOM 757 O O . ASP A 1 93 ? -7.282 3.311 0.425 1.00 95.81 93 ASP A O 1
ATOM 761 N N . TYR A 1 94 ? -5.630 3.337 1.941 1.00 96.88 94 TYR A N 1
ATOM 762 C CA . TYR A 1 94 ? -6.187 2.263 2.765 1.00 96.88 94 TYR A CA 1
ATOM 763 C C . TYR A 1 94 ? -7.598 2.610 3.241 1.00 96.88 94 TYR A C 1
ATOM 765 O O . TYR A 1 94 ? -8.512 1.786 3.127 1.00 96.88 94 TYR A O 1
ATOM 773 N N . ARG A 1 95 ? -7.785 3.815 3.784 1.00 96.75 95 ARG A N 1
ATOM 774 C CA . ARG A 1 95 ? -9.073 4.292 4.290 1.00 96.75 95 ARG A CA 1
ATOM 775 C C . ARG A 1 95 ? -10.079 4.480 3.157 1.00 96.75 95 ARG A C 1
ATOM 777 O O . ARG A 1 95 ? -11.204 3.996 3.277 1.00 96.75 95 ARG A O 1
ATOM 784 N N . CYS A 1 96 ? -9.677 5.106 2.057 1.00 95.56 96 CYS A N 1
ATOM 785 C CA . CYS A 1 96 ? -10.512 5.362 0.887 1.00 95.56 96 CYS A CA 1
ATOM 786 C C . CYS A 1 96 ? -10.998 4.065 0.219 1.00 95.56 96 CYS A C 1
ATOM 788 O O . CYS A 1 96 ? -12.165 3.965 -0.164 1.00 95.56 96 CYS A O 1
ATOM 790 N N . ILE A 1 97 ? -10.138 3.047 0.112 1.00 95.62 97 ILE A N 1
ATOM 791 C CA . ILE A 1 97 ? -10.441 1.801 -0.611 1.00 95.62 97 ILE A CA 1
ATOM 792 C C . ILE A 1 97 ? -11.109 0.751 0.286 1.00 95.62 97 ILE A C 1
ATOM 794 O O . ILE A 1 97 ? -12.059 0.095 -0.144 1.00 95.62 97 ILE A O 1
ATOM 798 N N . LEU A 1 98 ? -10.625 0.553 1.518 1.00 96.00 98 LEU A N 1
ATOM 799 C CA . LEU A 1 98 ? -11.156 -0.474 2.432 1.00 96.00 98 LEU A CA 1
ATOM 800 C C . LEU A 1 98 ? -12.246 0.055 3.372 1.00 96.00 98 LEU A C 1
ATOM 802 O O . LEU A 1 98 ? -12.979 -0.735 3.972 1.00 96.00 98 LEU A O 1
ATOM 806 N N . GLY A 1 99 ? -12.376 1.376 3.477 1.00 96.19 99 GLY A N 1
ATOM 807 C CA . GLY A 1 99 ? -13.395 2.064 4.253 1.00 96.19 99 GLY A CA 1
ATOM 808 C C . GLY A 1 99 ? -12.987 2.380 5.694 1.00 96.19 99 GLY A C 1
ATOM 809 O O . GLY A 1 99 ? -12.145 1.724 6.313 1.00 96.19 99 GLY A O 1
ATOM 810 N N . GLU A 1 100 ? -13.689 3.363 6.261 1.00 95.56 100 GLU A N 1
ATOM 811 C CA . GLU A 1 100 ? -13.447 3.921 7.599 1.00 95.56 100 GLU A CA 1
ATOM 812 C C . GLU A 1 100 ? -13.434 2.864 8.713 1.00 95.56 100 GLU A C 1
ATOM 814 O O . GLU A 1 100 ? -12.650 2.933 9.657 1.00 95.56 100 GLU A O 1
ATOM 819 N N . MET A 1 101 ? -14.288 1.842 8.608 1.00 96.12 101 MET A N 1
ATOM 820 C CA . MET A 1 101 ? -14.360 0.791 9.623 1.00 96.12 101 MET A CA 1
ATOM 821 C C . MET A 1 101 ? -13.076 -0.045 9.677 1.00 96.12 1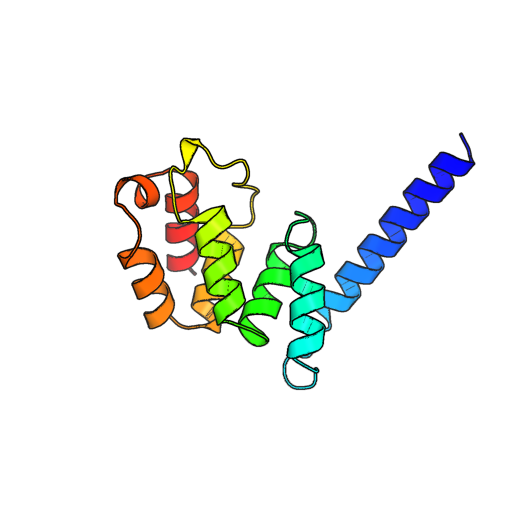01 MET A C 1
ATOM 823 O O . MET A 1 101 ? -12.611 -0.378 10.768 1.00 96.12 101 MET A O 1
ATOM 827 N N . GLU A 1 102 ? -12.509 -0.404 8.524 1.00 96.19 102 GLU A N 1
ATOM 828 C CA . GLU A 1 102 ? -11.259 -1.168 8.464 1.00 96.19 102 GLU A CA 1
ATOM 829 C C . GLU A 1 102 ? -10.075 -0.299 8.883 1.00 96.19 102 GLU A C 1
ATOM 831 O O . GLU A 1 102 ? -9.227 -0.755 9.651 1.00 96.19 102 GLU A O 1
ATOM 836 N N . PHE A 1 103 ? -10.060 0.968 8.464 1.00 96.62 103 PHE A N 1
ATOM 837 C CA . PHE A 1 103 ? -9.057 1.935 8.899 1.00 96.62 103 PHE A CA 1
ATOM 838 C C . PHE A 1 103 ? -9.056 2.099 10.423 1.00 96.62 103 PHE A C 1
ATOM 840 O O . PHE A 1 103 ? -8.023 1.931 11.071 1.00 96.62 103 PHE A O 1
ATOM 847 N N . LYS A 1 104 ? -10.226 2.305 11.033 1.00 95.56 104 LYS A N 1
ATOM 848 C CA . LYS A 1 104 ? -10.346 2.416 12.488 1.00 95.56 104 LYS A CA 1
ATOM 849 C C . LYS A 1 104 ? -9.844 1.165 13.209 1.00 95.56 104 LYS A C 1
ATOM 851 O O . LYS A 1 104 ? -9.113 1.294 14.185 1.00 95.56 104 LYS A O 1
ATOM 856 N N . LYS A 1 105 ? -10.172 -0.039 12.723 1.00 95.75 105 LYS A N 1
ATOM 857 C CA . LYS A 1 105 ? -9.645 -1.295 13.295 1.00 95.75 105 LYS A CA 1
ATOM 858 C C . LYS A 1 105 ? -8.121 -1.353 13.226 1.00 95.75 105 LYS A C 1
ATOM 860 O O . LYS A 1 105 ? -7.492 -1.762 14.202 1.00 95.75 105 LYS A O 1
ATOM 865 N N . LEU A 1 106 ? -7.537 -0.950 12.094 1.00 95.06 106 LEU A N 1
ATOM 866 C CA . LEU A 1 106 ? -6.089 -0.891 11.919 1.00 95.06 106 LEU A CA 1
ATOM 867 C C . LEU A 1 106 ? -5.470 0.031 12.969 1.00 95.06 106 LEU A C 1
ATOM 869 O O . LEU A 1 106 ? -4.603 -0.414 13.720 1.00 95.06 106 LEU A O 1
ATOM 873 N N . ILE A 1 107 ? -5.958 1.268 13.078 1.00 94.31 107 ILE A N 1
ATOM 874 C CA . ILE A 1 107 ? -5.435 2.240 14.040 1.00 94.31 107 ILE A CA 1
ATOM 875 C C . ILE A 1 107 ? -5.652 1.756 15.471 1.00 94.31 107 ILE A C 1
ATOM 877 O O . ILE A 1 107 ? -4.704 1.725 16.248 1.00 94.31 107 ILE A O 1
ATOM 881 N N . ASP A 1 108 ? -6.851 1.311 15.840 1.00 94.06 108 ASP A N 1
ATOM 882 C CA . ASP A 1 108 ? -7.167 0.857 17.198 1.00 94.06 108 ASP A CA 1
ATOM 883 C C . ASP A 1 108 ? -6.268 -0.300 17.655 1.00 94.06 108 ASP A C 1
ATOM 885 O O . ASP A 1 108 ? -5.903 -0.343 18.830 1.00 94.06 108 ASP A O 1
ATOM 889 N N . SER A 1 109 ? -5.817 -1.152 16.728 1.00 92.88 109 SER A N 1
ATOM 890 C CA . SER A 1 109 ? -4.896 -2.259 17.009 1.00 92.88 109 SER A CA 1
ATOM 891 C C . SER A 1 109 ? -3.456 -1.841 17.344 1.00 92.88 109 SER A C 1
ATOM 893 O O . SER A 1 109 ? -2.702 -2.645 17.897 1.00 92.88 109 SER A O 1
ATOM 895 N N . LEU A 1 110 ? -3.051 -0.606 17.027 1.00 92.25 110 LEU A N 1
ATOM 896 C CA . LEU A 1 110 ? -1.666 -0.171 17.213 1.00 92.25 110 LEU A CA 1
ATOM 897 C C . LEU A 1 110 ? -1.337 0.088 18.692 1.00 92.25 110 LEU A C 1
ATOM 899 O O . LEU A 1 110 ? -2.133 0.714 19.404 1.00 92.25 110 LEU A O 1
ATOM 903 N N . PRO A 1 111 ? -0.134 -0.299 19.159 1.00 91.75 111 PRO A N 1
ATOM 904 C CA . PRO A 1 111 ? 0.368 0.109 20.465 1.00 91.75 111 PRO A CA 1
ATOM 905 C C . PRO A 1 111 ? 0.401 1.634 20.602 1.00 91.75 111 PRO A C 1
ATOM 907 O O . PRO A 1 111 ? 0.669 2.347 19.633 1.00 91.75 111 PRO A O 1
ATOM 910 N N . LYS A 1 112 ? 0.187 2.140 21.823 1.00 90.31 112 LYS A N 1
ATOM 911 C CA . LYS A 1 112 ? 0.212 3.584 22.109 1.00 90.31 112 LYS A CA 1
ATOM 912 C C . LYS A 1 112 ? 1.514 4.243 21.636 1.00 90.31 112 LYS A C 1
ATOM 914 O O . LYS A 1 112 ? 1.469 5.275 20.980 1.00 90.31 112 LYS A O 1
ATOM 919 N N . GLU A 1 113 ? 2.647 3.601 21.900 1.00 89.44 113 GLU A N 1
ATOM 920 C CA . GLU A 1 113 ? 3.979 4.075 21.500 1.00 89.44 113 GLU A CA 1
ATOM 921 C C . GLU A 1 113 ? 4.113 4.250 19.980 1.00 89.44 113 GLU A C 1
ATOM 923 O O . GLU A 1 113 ? 4.769 5.179 19.517 1.00 89.44 113 GLU A O 1
ATOM 928 N N . ASN A 1 114 ? 3.450 3.395 19.196 1.00 90.06 114 ASN A N 1
ATOM 929 C CA . ASN A 1 114 ? 3.462 3.470 17.739 1.00 90.06 114 ASN A CA 1
ATOM 930 C C . ASN A 1 114 ? 2.559 4.603 17.245 1.00 90.06 114 ASN A C 1
ATOM 932 O O . ASN A 1 114 ? 2.952 5.328 16.339 1.00 90.06 114 ASN A O 1
ATOM 936 N N . LYS A 1 115 ? 1.389 4.799 17.869 1.00 90.00 115 LYS A N 1
ATOM 937 C CA . LYS A 1 115 ? 0.476 5.917 17.560 1.00 90.00 115 LYS A CA 1
ATOM 938 C C . LYS A 1 115 ? 1.075 7.282 17.884 1.00 90.00 115 LYS A C 1
ATOM 940 O O . LYS A 1 115 ? 0.758 8.256 17.218 1.00 90.00 115 LYS A O 1
ATOM 945 N N . GLU A 1 116 ? 1.896 7.362 18.928 1.00 91.00 116 GLU A N 1
ATOM 946 C CA . GLU A 1 116 ? 2.542 8.606 19.361 1.00 91.00 116 GLU A CA 1
ATOM 947 C C . GLU A 1 116 ? 3.866 8.873 18.632 1.00 91.00 116 GLU A C 1
ATOM 949 O O . GLU A 1 116 ? 4.416 9.971 18.736 1.00 91.00 116 GLU A O 1
ATOM 954 N N . PHE A 1 117 ? 4.379 7.903 17.870 1.00 91.31 117 PHE A N 1
ATOM 955 C CA . PHE A 1 117 ? 5.571 8.102 17.061 1.00 91.31 117 PHE A CA 1
ATOM 956 C C . PHE A 1 117 ? 5.285 9.096 15.935 1.00 91.31 117 PHE A C 1
ATOM 958 O O . PHE A 1 117 ? 4.409 8.857 15.109 1.00 91.31 117 PHE A O 1
ATOM 965 N N . TYR A 1 118 ? 6.067 10.176 15.887 1.00 90.00 118 TYR A N 1
ATOM 966 C CA . TYR A 1 118 ? 5.842 11.345 15.031 1.00 90.00 118 TYR A CA 1
ATOM 967 C C . TYR A 1 118 ? 5.394 11.007 13.598 1.00 90.00 118 TYR A C 1
ATOM 969 O O . TYR A 1 118 ? 4.319 11.428 13.194 1.00 90.00 118 TYR A O 1
ATOM 977 N N . ALA A 1 119 ? 6.144 10.170 12.872 1.00 89.12 119 ALA A N 1
ATOM 978 C CA . ALA A 1 119 ? 5.824 9.848 11.477 1.00 89.12 119 ALA A CA 1
ATOM 979 C C . ALA A 1 119 ? 4.524 9.040 11.303 1.00 89.12 119 ALA A C 1
ATOM 981 O O . ALA A 1 119 ? 3.810 9.218 10.324 1.00 89.12 119 ALA A O 1
ATOM 982 N N . ILE A 1 120 ? 4.212 8.138 12.242 1.00 91.69 120 ILE A N 1
ATOM 983 C CA . ILE A 1 120 ? 2.966 7.357 12.202 1.00 91.69 120 ILE A CA 1
ATOM 984 C C . ILE A 1 120 ? 1.796 8.257 12.593 1.00 91.69 120 ILE A C 1
ATOM 986 O O . ILE A 1 120 ? 0.747 8.207 11.961 1.00 91.69 120 ILE A O 1
ATOM 990 N N . LYS A 1 121 ? 1.987 9.097 13.612 1.00 92.69 121 LYS A N 1
ATOM 991 C CA . LYS A 1 121 ? 0.991 10.057 14.072 1.00 92.69 121 LYS A CA 1
ATOM 992 C C . LYS A 1 121 ? 0.580 11.013 12.953 1.00 92.69 121 LYS A C 1
ATOM 994 O O . LYS A 1 121 ? -0.608 11.114 12.676 1.00 92.69 121 LYS A O 1
ATOM 999 N N . GLU A 1 122 ? 1.545 11.661 12.302 1.00 92.19 122 GLU A N 1
ATOM 1000 C CA . GLU A 1 122 ? 1.268 12.587 11.198 1.00 92.19 122 GLU A CA 1
ATOM 1001 C C . GLU A 1 122 ? 0.559 11.891 10.036 1.00 92.19 122 GLU A C 1
ATOM 1003 O O . GLU A 1 122 ? -0.411 12.426 9.514 1.00 92.19 122 GLU A O 1
ATOM 1008 N N . ALA A 1 123 ? 0.974 10.673 9.677 1.00 92.94 123 ALA A N 1
ATOM 1009 C CA . ALA A 1 123 ? 0.325 9.913 8.612 1.00 92.94 123 ALA A CA 1
ATOM 1010 C C . ALA A 1 123 ? -1.131 9.533 8.950 1.00 92.94 123 ALA A C 1
ATOM 1012 O O . ALA A 1 123 ? -1.999 9.567 8.082 1.00 92.94 123 ALA A O 1
ATOM 1013 N N . ILE A 1 124 ? -1.417 9.200 10.215 1.00 93.44 124 ILE A N 1
ATOM 1014 C CA . ILE A 1 124 ? -2.787 8.944 10.686 1.00 93.44 124 ILE A CA 1
ATOM 1015 C C . ILE A 1 124 ? -3.618 10.229 10.652 1.00 93.44 124 ILE A C 1
ATOM 1017 O O . ILE A 1 124 ? -4.749 10.198 10.179 1.00 93.44 124 ILE A O 1
ATOM 1021 N N . GLU A 1 125 ? -3.077 11.341 11.157 1.00 93.56 125 GLU A N 1
ATOM 1022 C CA . GLU A 1 125 ? -3.764 12.639 11.171 1.00 93.56 125 GLU A CA 1
ATOM 1023 C C . GLU A 1 125 ? -4.065 13.126 9.749 1.00 93.56 125 GLU A C 1
ATOM 1025 O O . GLU A 1 125 ? -5.173 13.593 9.493 1.00 93.56 125 GLU A O 1
ATOM 1030 N N . PHE A 1 126 ? -3.123 12.942 8.820 1.00 92.38 126 PHE A N 1
ATOM 1031 C CA . PHE A 1 126 ? -3.307 13.223 7.399 1.00 92.38 126 PHE A CA 1
ATOM 1032 C C . PHE A 1 126 ? -4.487 12.432 6.824 1.00 92.38 126 PHE A C 1
ATOM 1034 O O . PHE A 1 126 ? -5.460 13.034 6.371 1.00 92.38 126 PHE A O 1
ATOM 1041 N N . ALA A 1 127 ? -4.458 11.101 6.949 1.00 91.81 127 ALA A N 1
ATOM 1042 C CA . ALA A 1 127 ? -5.507 10.222 6.429 1.00 91.81 127 ALA A CA 1
ATOM 1043 C C . ALA A 1 127 ? -6.883 10.461 7.081 1.00 91.81 127 ALA A C 1
ATOM 1045 O O . ALA A 1 127 ? -7.907 10.111 6.511 1.00 91.81 127 ALA A O 1
ATOM 1046 N N . GLN A 1 128 ? -6.941 11.041 8.282 1.00 90.06 128 GLN A N 1
ATOM 1047 C CA . GLN A 1 128 ? -8.200 11.416 8.940 1.00 90.06 128 GLN A CA 1
ATOM 1048 C C . GL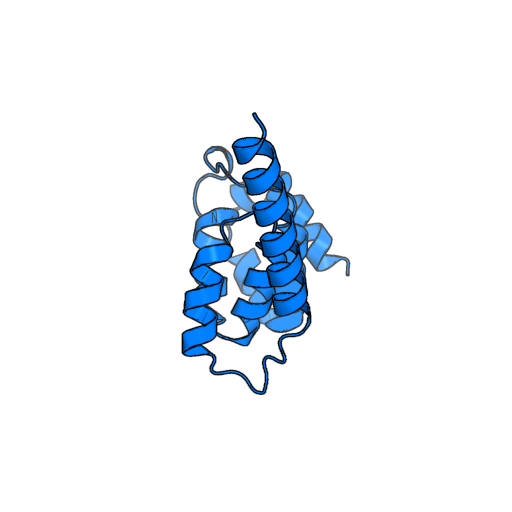N A 1 128 ? -8.741 12.784 8.505 1.00 90.06 128 GLN A C 1
ATOM 1050 O O . GLN A 1 128 ? -9.901 13.087 8.790 1.00 90.06 128 GLN A O 1
ATOM 1055 N N . SER A 1 129 ? -7.903 13.625 7.896 1.00 83.88 129 SER A N 1
ATOM 1056 C CA . SER A 1 129 ? -8.231 15.015 7.567 1.00 83.88 129 SER A CA 1
ATOM 1057 C C . SER A 1 129 ? -8.811 15.219 6.165 1.00 83.88 129 SER A C 1
ATOM 1059 O O . SER A 1 129 ? -9.485 16.229 5.954 1.00 83.88 129 SER A O 1
ATOM 1061 N N . GLU A 1 130 ? -8.576 14.279 5.243 1.00 61.81 130 GLU A N 1
ATOM 1062 C CA . GLU A 1 130 ? -9.150 14.273 3.885 1.00 61.81 130 GLU A CA 1
ATOM 1063 C C . GLU A 1 130 ? -10.527 13.592 3.825 1.00 61.81 130 GLU A C 1
ATOM 1065 O O . GLU A 1 130 ? -11.393 14.063 3.057 1.00 61.81 130 GLU A O 1
#

Sequence (130 aa):
MEELRLAIRQYFESRKKLQNCLLNIETNKTDKAALSESLLLIINDSSFEAKAFELLLHTNADEAKRHINLFYLQGSPQQKTRFKGELDIMLDDYRCILGEMEFKKLIDSLPKENKEFYAIKEAIEFAQSE

pLDDT: mean 89.8, std 7.94, range [58.72, 97.69]

Organism: NCBI:txid60133

Secondary structure (DSSP, 8-state):
-HHHHHHHHHHHHHHHHHHHHHHT--GGGS-HHHHHHHHHHHTTSTTTHHHHHHHHHHH-HHHHHHHHIIIIISS-GGG-S---S-HHHHHHHHHHHH-HHHHHHHHHTS-HHHHHSHHHHHHHHHHHH-

Radius of gyration: 16.44 Å; chains: 1; bounding box: 46×28×45 Å

Foldseek 3Di:
DVVVVVVVVVVVVVLVVVVVVLVPDDLVPDQLVVLLVVLVVCCPPLSCVLSSLLSCCSSPVPVSLVVCCVQPFDDDNVPHPDPPDCLLVSLLSNCVRVHPVVSCVSLVPGDPNRCPPPSNVVSNVSSVPD